Protein AF-A0A524GDL7-F1 (afdb_monomer)

Secondary structure (DSSP, 8-state):
--HHHHHHHHHHHHHTT--TTS--EEEE---TGGG-EETTTTEESS-HHHHHHHHHHHHHHHTTT-SEEEEEPPPP--HHHHSSBTTBTTEE--HHHHHHHHHHHHHHHHHTT-EEE--HHHHTTS--GGGBSSSSSB-HHHHHHHHHHHHHHHHHTT--

Foldseek 3Di:
DALVVCLVCVVVVVVVVDDPPDADAAEDEHFQQQQKQFQVVNAGPHHLVNLLVSLLSSLVSVVVRHPHYEYEAAAAFDQVCPCPHPVDVRIGGDLVSSVSRSVSNVVSCVVSVYHYQDHHVVQVVDPNCVQADRRHHGDPVVVVVSVVSVVVSCVVVVVD

Nearest PDB structures (foldseek):
  1yzf-assembly1_A  TM=8.741E-01  e=1.774E-06  Enterococcus faecalis V583
  4q9a-assembly1_B  TM=7.186E-01  e=8.727E-05  Parabacteroides merdae ATCC 43184
  5ayb-assembly1_A  TM=4.057E-01  e=3.920E+00  metagenomes
  3wh5-assembly1_A  TM=4.062E-01  e=5.786E+00  metagenomes
  3wh8-assembly1_A  TM=4.222E-01  e=6.589E+00  metagenomes

Radius of gyration: 16.04 Å; Cα contacts (8 Å, |Δi|>4): 234; chains: 1; bounding box: 38×35×41 Å

Structure (mmCIF, N/CA/C/O backbone):
data_AF-A0A524GDL7-F1
#
_entry.id   AF-A0A524GDL7-F1
#
loop_
_atom_site.group_PDB
_atom_site.id
_atom_site.type_symbol
_atom_site.label_atom_id
_atom_site.label_alt_id
_atom_site.label_comp_id
_atom_site.label_asym_id
_atom_site.label_entity_id
_atom_site.label_seq_id
_atom_site.pdbx_PDB_ins_code
_atom_site.Cartn_x
_atom_site.Cartn_y
_atom_site.Cartn_z
_atom_site.occupancy
_atom_site.B_iso_or_equiv
_atom_site.auth_seq_id
_atom_site.auth_comp_id
_atom_site.auth_asym_id
_atom_site.auth_atom_id
_atom_site.pdbx_PDB_model_num
ATOM 1 N N . GLU A 1 1 ? -1.271 9.619 -5.902 1.00 86.62 1 GLU A N 1
ATOM 2 C CA . GLU A 1 1 ? -0.766 10.426 -4.771 1.00 86.62 1 GLU A CA 1
ATOM 3 C C . GLU A 1 1 ? 0.244 9.628 -3.952 1.00 86.62 1 GLU A C 1
ATOM 5 O O . GLU A 1 1 ? 0.094 8.409 -3.879 1.00 86.62 1 GLU A O 1
ATOM 10 N N . ILE A 1 2 ? 1.254 10.312 -3.401 1.00 96.69 2 ILE A N 1
ATOM 11 C CA . ILE A 1 2 ? 2.320 9.758 -2.546 1.00 96.69 2 ILE A CA 1
ATOM 12 C C . ILE A 1 2 ? 2.081 10.098 -1.065 1.00 96.69 2 ILE A C 1
ATOM 14 O O . ILE A 1 2 ? 1.338 11.029 -0.749 1.00 96.69 2 ILE A O 1
ATOM 18 N N . THR A 1 3 ? 2.719 9.372 -0.150 1.00 98.00 3 THR A N 1
ATOM 19 C CA . THR A 1 3 ? 2.476 9.480 1.301 1.00 98.00 3 THR A CA 1
ATOM 20 C C . THR A 1 3 ? 2.788 10.847 1.910 1.00 98.00 3 THR A C 1
ATOM 22 O O . THR A 1 3 ? 2.078 11.260 2.826 1.00 98.00 3 THR A O 1
ATOM 25 N N . ILE A 1 4 ? 3.783 11.579 1.397 1.00 97.25 4 ILE A N 1
ATOM 26 C CA . ILE A 1 4 ? 4.118 12.914 1.923 1.00 97.25 4 ILE A CA 1
ATOM 27 C C . ILE A 1 4 ? 2.959 13.907 1.733 1.00 97.25 4 ILE A C 1
ATOM 29 O O . ILE A 1 4 ? 2.605 14.621 2.666 1.00 97.25 4 ILE A O 1
ATOM 33 N N . ASN A 1 5 ? 2.280 13.864 0.583 1.00 97.06 5 ASN A N 1
ATOM 34 C CA . ASN A 1 5 ? 1.108 14.705 0.323 1.00 97.06 5 ASN A CA 1
ATOM 35 C C . ASN A 1 5 ? -0.075 14.298 1.215 1.00 97.06 5 ASN A C 1
ATOM 37 O O . ASN A 1 5 ? -0.823 15.147 1.704 1.00 97.06 5 ASN A O 1
ATOM 41 N N . LEU A 1 6 ? -0.234 12.992 1.468 1.00 97.69 6 LEU A N 1
ATOM 42 C CA . LEU A 1 6 ? -1.279 12.493 2.358 1.00 97.69 6 LEU A CA 1
ATOM 43 C C . LEU A 1 6 ? -1.076 12.988 3.798 1.00 97.69 6 LEU A C 1
ATOM 45 O O . LEU A 1 6 ? -2.051 13.380 4.438 1.00 97.69 6 LEU A O 1
ATOM 49 N N . LEU A 1 7 ? 0.163 13.016 4.301 1.00 97.69 7 LEU A N 1
ATOM 50 C CA . LEU A 1 7 ? 0.480 13.522 5.643 1.00 97.69 7 LEU A CA 1
ATOM 51 C C . LEU A 1 7 ? 0.030 14.975 5.841 1.00 97.69 7 LEU A C 1
ATOM 53 O O . LEU A 1 7 ? -0.574 15.290 6.869 1.00 97.69 7 LEU A O 1
ATOM 57 N N . GLU A 1 8 ? 0.262 15.841 4.851 1.00 96.94 8 GLU A N 1
ATOM 58 C CA . GLU A 1 8 ? -0.105 17.263 4.911 1.00 96.94 8 GLU A CA 1
ATOM 59 C C . GLU A 1 8 ? -1.616 17.470 5.098 1.00 96.94 8 GLU A C 1
ATOM 61 O O . GLU A 1 8 ? -2.053 18.355 5.841 1.00 96.94 8 GLU A O 1
ATOM 66 N N . ARG A 1 9 ? -2.432 16.627 4.456 1.00 96.06 9 ARG A N 1
ATOM 67 C CA . ARG A 1 9 ? -3.897 16.757 4.457 1.00 96.06 9 ARG A CA 1
ATOM 68 C C . ARG A 1 9 ? -4.620 15.829 5.430 1.00 96.06 9 ARG A C 1
ATOM 70 O O . ARG A 1 9 ? -5.810 16.030 5.683 1.00 96.06 9 ARG A O 1
ATOM 77 N N . PHE A 1 10 ? -3.930 14.853 6.021 1.00 96.94 10 PHE A N 1
ATOM 78 C CA . PHE A 1 10 ? -4.556 13.815 6.841 1.00 96.94 10 PHE A CA 1
ATOM 79 C C . PHE A 1 10 ? -5.371 14.390 8.007 1.00 96.94 10 PHE A C 1
ATOM 81 O O . PHE A 1 10 ? -6.569 14.126 8.125 1.00 96.94 10 PHE A O 1
ATOM 88 N N . CYS A 1 11 ? -4.748 15.213 8.855 1.00 95.50 11 CYS A N 1
ATOM 89 C CA . CYS A 1 11 ? -5.409 15.811 10.018 1.00 95.50 11 CYS A CA 1
ATOM 90 C C . CYS A 1 11 ? -6.621 16.694 9.653 1.00 95.50 11 CYS A C 1
ATOM 92 O O . CYS A 1 11 ? -7.701 16.466 10.214 1.00 95.50 11 CYS A O 1
ATOM 94 N N . PRO A 1 12 ? -6.504 17.696 8.753 1.00 96.25 12 PRO A N 1
ATOM 95 C CA . PRO A 1 12 ? -7.634 18.567 8.434 1.00 96.25 12 PRO A CA 1
ATOM 96 C C . PRO A 1 12 ? -8.798 17.821 7.770 1.00 96.25 12 PRO A C 1
ATOM 98 O O . PRO A 1 12 ? -9.954 18.134 8.065 1.00 96.25 12 PRO A O 1
ATOM 101 N N . GLU A 1 13 ? -8.533 16.823 6.922 1.00 95.88 13 GLU A N 1
ATOM 102 C CA . GLU A 1 13 ? -9.598 16.026 6.306 1.00 95.88 13 GLU A CA 1
ATOM 103 C C . GLU A 1 13 ? -10.275 15.085 7.299 1.00 95.88 13 GLU A C 1
ATOM 105 O O . GLU A 1 13 ? -11.504 15.009 7.339 1.00 95.88 13 GLU A O 1
ATOM 110 N N . THR A 1 14 ? -9.490 14.407 8.136 1.00 95.00 14 THR A N 1
ATOM 111 C CA . THR A 1 14 ? -10.003 13.456 9.128 1.00 95.00 14 THR A CA 1
ATOM 112 C C . THR A 1 14 ? -10.877 14.159 10.165 1.00 95.00 14 THR A C 1
ATOM 114 O O . THR A 1 14 ? -11.989 13.708 10.444 1.00 95.00 14 THR A O 1
ATOM 117 N N . LYS A 1 15 ? -10.456 15.337 10.651 1.00 93.94 15 LYS A N 1
ATOM 118 C CA . LYS A 1 15 ? -11.234 16.147 11.606 1.00 93.94 15 LYS A CA 1
ATOM 119 C C . LYS A 1 15 ? -12.640 16.493 11.101 1.00 93.94 15 LYS A C 1
ATOM 121 O O . LYS A 1 15 ? -13.556 16.615 11.904 1.00 93.94 15 LYS A O 1
ATOM 126 N N . ARG A 1 16 ? -12.827 16.649 9.785 1.00 95.12 16 ARG A N 1
ATOM 127 C CA . ARG A 1 16 ? -14.133 16.965 9.174 1.00 95.12 16 ARG A CA 1
ATOM 128 C C . ARG A 1 16 ? -15.032 15.741 8.971 1.00 95.12 16 ARG A C 1
ATOM 130 O O . ARG A 1 16 ? -16.208 15.910 8.660 1.00 95.12 16 ARG A O 1
ATOM 137 N N . ARG A 1 17 ? -14.489 14.526 9.095 1.00 94.00 17 ARG A N 1
ATOM 138 C CA . ARG A 1 17 ? -15.199 13.258 8.853 1.00 94.00 17 ARG A CA 1
ATOM 139 C C . ARG A 1 17 ? -15.601 12.547 10.143 1.00 94.00 17 ARG A C 1
ATOM 141 O O . ARG A 1 17 ? -16.571 11.795 10.129 1.00 94.00 17 ARG A O 1
ATOM 148 N N . ILE A 1 18 ? -14.882 12.799 11.236 1.00 93.75 18 ILE A N 1
ATOM 149 C CA . ILE A 1 18 ? -15.188 12.234 12.552 1.00 93.75 18 ILE A CA 1
ATOM 150 C C . ILE A 1 18 ? -16.479 12.841 13.098 1.00 93.75 18 ILE A C 1
ATOM 152 O O . ILE A 1 18 ? -16.718 14.045 12.988 1.00 93.75 18 ILE A O 1
ATOM 156 N N . ARG A 1 19 ? -17.300 11.990 13.712 1.00 92.19 19 ARG A N 1
ATOM 157 C CA . ARG A 1 19 ? -18.535 12.373 14.396 1.00 92.19 19 ARG A CA 1
ATOM 158 C C . ARG A 1 19 ? -18.461 11.930 15.847 1.00 92.19 19 ARG A C 1
ATOM 160 O O . ARG A 1 19 ? -18.048 10.810 16.134 1.00 92.19 19 ARG A O 1
ATOM 167 N N . GLU A 1 20 ? -18.858 12.818 16.749 1.00 88.62 20 GLU A N 1
ATOM 168 C CA . GLU A 1 20 ? -18.921 12.516 18.176 1.00 88.62 20 GLU A CA 1
ATOM 169 C C . GLU A 1 20 ? -19.858 11.327 18.437 1.00 88.62 20 GLU A C 1
ATOM 171 O O . GLU A 1 20 ? -20.914 11.206 17.814 1.00 88.62 20 GLU A O 1
ATOM 176 N N . GLY A 1 21 ? -19.444 10.420 19.325 1.00 88.88 21 GLY A N 1
ATOM 177 C CA . GLY A 1 21 ? -20.205 9.215 19.666 1.00 88.88 21 GLY A CA 1
ATOM 178 C C . GLY A 1 21 ? -20.192 8.107 18.606 1.00 88.88 21 GLY A C 1
ATOM 179 O O . GLY A 1 21 ? -20.812 7.069 18.827 1.00 88.88 21 GLY A O 1
ATOM 180 N N . MET A 1 22 ? -19.492 8.285 17.479 1.00 92.69 22 MET A N 1
ATOM 181 C CA . MET A 1 22 ? -19.317 7.242 16.467 1.00 92.69 22 MET A CA 1
ATOM 182 C C . MET A 1 22 ? -17.899 6.686 16.489 1.00 92.69 22 MET A C 1
ATOM 184 O O . MET A 1 22 ? -16.913 7.424 16.504 1.00 92.69 22 MET A O 1
ATOM 188 N N . GLU A 1 23 ? -17.797 5.364 16.427 1.00 92.38 23 GLU A N 1
ATOM 189 C CA . GLU A 1 23 ? -16.516 4.716 16.207 1.00 92.38 23 GLU A CA 1
ATOM 190 C C . GLU A 1 23 ? -16.006 5.017 14.792 1.00 92.38 23 GLU A C 1
ATOM 192 O O . GLU A 1 23 ? -16.761 5.018 13.819 1.00 92.38 23 GLU A O 1
ATOM 197 N N . THR A 1 24 ? -14.709 5.291 14.682 1.00 95.25 24 THR A N 1
ATOM 198 C CA . THR A 1 24 ? -14.053 5.580 13.407 1.00 95.25 24 THR A CA 1
ATOM 199 C C . THR A 1 24 ? -13.128 4.425 13.054 1.00 95.25 24 THR A C 1
ATOM 201 O O . THR A 1 24 ? -12.330 4.008 13.887 1.00 95.25 24 THR A O 1
ATOM 204 N N . VAL A 1 25 ? -13.197 3.937 11.818 1.00 96.81 25 VAL A N 1
ATOM 205 C CA . VAL A 1 25 ? -12.222 2.999 11.240 1.00 96.81 25 VAL A CA 1
ATOM 206 C C . VAL A 1 25 ? -11.441 3.746 10.171 1.00 96.81 25 VAL A C 1
ATOM 208 O O . VAL A 1 25 ? -12.039 4.433 9.341 1.00 96.81 25 VAL A O 1
ATOM 211 N N . ILE A 1 26 ? -10.116 3.631 10.191 1.00 97.75 26 ILE A N 1
ATOM 212 C CA . ILE A 1 26 ? -9.239 4.280 9.215 1.00 97.75 26 ILE A CA 1
ATOM 213 C C . ILE A 1 26 ? -8.624 3.205 8.331 1.00 97.75 26 ILE A C 1
ATOM 215 O O . ILE A 1 26 ? -7.934 2.316 8.821 1.00 97.75 26 ILE A O 1
ATOM 219 N N . ILE A 1 27 ? -8.886 3.295 7.027 1.00 98.31 27 ILE A N 1
ATOM 220 C CA . ILE A 1 27 ? -8.376 2.362 6.022 1.00 98.31 27 ILE A CA 1
ATOM 221 C C . ILE A 1 27 ? -7.520 3.149 5.032 1.00 98.31 27 ILE A C 1
ATOM 223 O O . ILE A 1 27 ? -8.014 4.059 4.364 1.00 98.31 27 ILE A O 1
ATOM 227 N N . PHE A 1 28 ? -6.244 2.794 4.934 1.00 98.50 28 PHE A N 1
ATOM 228 C CA . PHE A 1 28 ? -5.291 3.383 4.004 1.00 98.50 28 PHE A CA 1
ATOM 229 C C . PHE A 1 28 ? -5.070 2.467 2.804 1.00 98.50 28 PHE A C 1
ATOM 231 O O . PHE A 1 28 ? -4.710 1.307 2.967 1.00 98.50 28 PHE A O 1
ATOM 238 N N . ALA A 1 29 ? -5.216 3.007 1.597 1.00 97.88 29 ALA A N 1
ATOM 239 C CA . ALA A 1 29 ? -4.799 2.372 0.349 1.00 97.88 29 ALA A CA 1
ATOM 240 C C . ALA A 1 29 ? -3.857 3.340 -0.383 1.00 97.88 29 ALA A C 1
ATOM 242 O O . ALA A 1 29 ? -4.279 4.148 -1.209 1.00 97.88 29 ALA A O 1
ATOM 243 N N . VAL A 1 30 ? -2.583 3.328 0.012 1.00 98.06 30 VAL A N 1
ATOM 244 C CA . VAL A 1 30 ? -1.541 4.263 -0.443 1.00 98.06 30 VAL A CA 1
ATOM 245 C C . VAL A 1 30 ? -0.199 3.534 -0.523 1.00 98.06 30 VAL A C 1
ATOM 247 O O . VAL A 1 30 ? 0.007 2.560 0.195 1.00 98.06 30 VAL A O 1
ATOM 250 N N . GLY A 1 31 ? 0.711 3.993 -1.385 1.00 97.81 31 GLY A N 1
ATOM 251 C CA . GLY A 1 31 ? 2.080 3.469 -1.469 1.00 97.81 31 GLY A CA 1
ATOM 252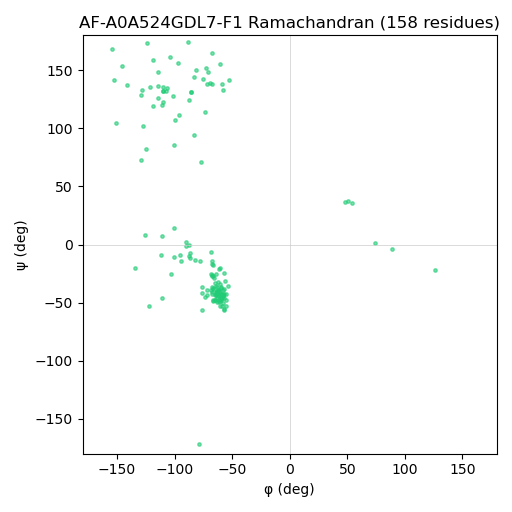 C C . GLY A 1 31 ? 2.526 3.015 -2.857 1.00 97.81 31 GLY A C 1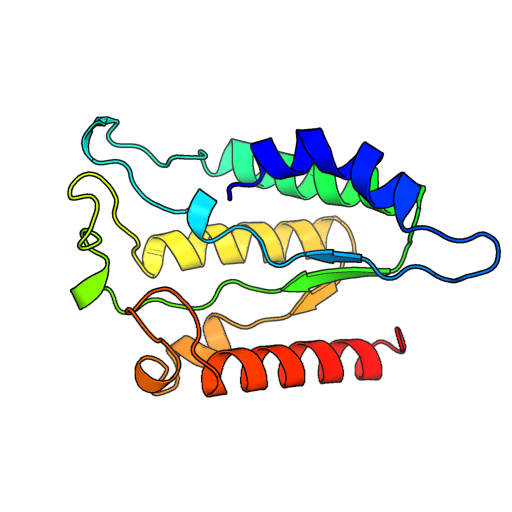
ATOM 253 O O . GLY A 1 31 ? 3.722 3.018 -3.126 1.00 97.81 31 GLY A O 1
ATOM 254 N N . ILE A 1 32 ? 1.605 2.692 -3.780 1.00 97.31 32 ILE A N 1
ATOM 255 C CA . ILE A 1 32 ? 1.995 2.340 -5.161 1.00 97.31 32 ILE A CA 1
ATOM 256 C C . ILE A 1 32 ? 2.773 3.490 -5.798 1.00 97.31 32 ILE A C 1
ATOM 258 O O . ILE A 1 32 ? 3.875 3.272 -6.290 1.00 97.31 32 ILE A O 1
ATOM 262 N N . ASN A 1 33 ? 2.255 4.719 -5.733 1.00 97.12 33 ASN A N 1
ATOM 263 C CA . ASN A 1 33 ? 2.941 5.860 -6.340 1.00 97.12 33 ASN A CA 1
ATOM 264 C C . ASN A 1 33 ? 4.252 6.188 -5.628 1.00 97.12 33 ASN A C 1
ATOM 266 O O . ASN A 1 33 ? 5.143 6.720 -6.256 1.00 97.12 33 ASN A O 1
ATOM 270 N N . ASP A 1 34 ? 4.417 5.871 -4.346 1.00 98.31 34 ASP A N 1
ATOM 271 C CA . ASP A 1 34 ? 5.693 6.073 -3.653 1.00 98.31 34 ASP A CA 1
ATOM 272 C C . ASP A 1 34 ? 6.808 5.193 -4.249 1.00 98.31 34 ASP A C 1
ATOM 274 O O . ASP A 1 34 ? 7.982 5.557 -4.192 1.00 98.31 34 ASP A O 1
ATOM 278 N N . SER A 1 35 ? 6.427 4.066 -4.865 1.00 97.06 35 SER A N 1
ATOM 279 C CA . SER A 1 35 ? 7.341 3.043 -5.376 1.00 97.06 35 SER A CA 1
ATOM 280 C C . SER A 1 35 ? 7.864 3.264 -6.799 1.00 97.06 35 SER A C 1
ATOM 282 O O . SER A 1 35 ? 8.728 2.493 -7.231 1.00 97.06 35 SER A O 1
ATOM 284 N N . TYR A 1 36 ? 7.379 4.264 -7.553 1.00 93.88 36 TYR A N 1
ATOM 285 C CA . TYR A 1 36 ? 7.874 4.439 -8.921 1.00 93.88 36 TYR A CA 1
ATOM 286 C C . TYR A 1 36 ? 9.305 4.967 -8.939 1.00 93.88 36 TYR A C 1
ATOM 288 O O . TYR A 1 36 ? 9.696 5.861 -8.181 1.00 93.88 36 TYR A O 1
ATOM 296 N N . PHE A 1 37 ? 10.088 4.390 -9.843 1.00 95.62 37 PHE A N 1
ATOM 297 C CA . PHE A 1 37 ? 11.454 4.799 -10.104 1.00 95.62 37 PHE A CA 1
ATOM 298 C C . PHE A 1 37 ? 11.463 5.944 -11.114 1.00 95.62 37 PHE A C 1
ATOM 300 O O . PHE A 1 37 ? 10.815 5.859 -12.159 1.00 95.62 37 PHE A O 1
ATOM 307 N N . MET A 1 38 ? 12.209 7.002 -10.802 1.00 95.00 38 MET A N 1
ATOM 308 C CA . MET A 1 38 ? 12.428 8.148 -11.674 1.00 95.00 38 MET A CA 1
ATOM 309 C C . MET A 1 38 ? 13.781 8.020 -12.360 1.00 95.00 38 MET A C 1
ATOM 311 O O . MET A 1 38 ? 14.825 8.273 -11.752 1.00 95.00 38 MET A O 1
ATOM 315 N N . LYS A 1 39 ? 13.773 7.712 -13.656 1.00 92.00 39 LYS A N 1
ATOM 316 C CA . LYS A 1 39 ? 14.991 7.538 -14.455 1.00 92.00 39 LYS A CA 1
ATOM 317 C C . LYS A 1 39 ? 15.910 8.759 -14.395 1.00 92.00 39 LYS A C 1
ATOM 319 O O . LYS A 1 39 ? 17.113 8.606 -14.212 1.00 92.00 39 LYS A O 1
ATOM 324 N N . ILE A 1 40 ? 15.346 9.965 -14.487 1.00 92.38 40 ILE A N 1
ATOM 325 C CA . ILE A 1 40 ? 16.108 11.223 -14.466 1.00 92.38 40 ILE A CA 1
ATOM 326 C C . ILE A 1 40 ? 16.811 11.495 -13.126 1.00 92.38 40 ILE A C 1
ATOM 328 O O . ILE A 1 40 ? 17.850 12.149 -13.100 1.00 92.38 40 ILE A O 1
ATOM 332 N N . ARG A 1 41 ? 16.263 10.991 -12.013 1.00 91.62 41 ARG A N 1
ATOM 333 C CA . ARG A 1 41 ? 16.865 11.120 -10.674 1.00 91.62 41 ARG A CA 1
ATOM 334 C C . ARG A 1 41 ? 17.727 9.921 -10.301 1.00 91.62 41 ARG A C 1
ATOM 336 O O . ARG A 1 41 ? 18.486 10.008 -9.343 1.00 91.62 41 ARG A O 1
ATOM 343 N N . ASN A 1 42 ? 17.601 8.827 -11.052 1.00 92.75 42 ASN A N 1
ATOM 344 C CA . ASN A 1 42 ? 18.145 7.523 -10.707 1.00 92.75 42 ASN A CA 1
ATOM 345 C C . ASN A 1 42 ? 17.766 7.100 -9.271 1.00 92.75 42 ASN A C 1
ATOM 347 O O . ASN A 1 42 ? 18.583 6.540 -8.544 1.00 92.75 42 ASN A O 1
ATOM 351 N N . ASP A 1 43 ? 16.537 7.424 -8.859 1.00 94.00 43 ASP A N 1
ATOM 352 C CA . ASP A 1 43 ? 16.018 7.180 -7.511 1.00 94.00 43 ASP A CA 1
ATOM 353 C C . ASP A 1 43 ? 14.486 7.060 -7.538 1.00 94.00 43 ASP A C 1
ATOM 355 O O . ASP A 1 43 ? 13.830 7.378 -8.533 1.00 94.00 43 ASP A O 1
ATOM 359 N N . PHE A 1 44 ? 13.907 6.603 -6.436 1.00 95.38 44 PHE A N 1
ATOM 360 C CA . PHE A 1 44 ? 12.469 6.579 -6.212 1.00 95.38 44 PHE A CA 1
ATOM 361 C C . PHE A 1 44 ? 11.917 7.975 -5.948 1.00 95.38 44 PHE A C 1
ATOM 363 O O . PHE A 1 44 ? 12.594 8.832 -5.379 1.00 95.38 44 PHE A O 1
ATOM 370 N N . ILE A 1 45 ? 10.646 8.198 -6.292 1.00 95.62 45 ILE A N 1
ATOM 371 C CA . ILE A 1 45 ? 9.978 9.452 -5.923 1.00 95.62 45 ILE A CA 1
ATOM 372 C C . ILE A 1 45 ? 9.948 9.661 -4.405 1.00 95.62 45 ILE A C 1
ATOM 374 O O . ILE A 1 45 ? 10.106 10.789 -3.941 1.00 95.62 45 ILE A O 1
ATOM 378 N N . THR A 1 46 ? 9.770 8.584 -3.637 1.00 97.56 46 THR A N 1
ATOM 379 C CA . THR A 1 46 ? 9.800 8.607 -2.174 1.00 97.56 46 THR A CA 1
ATOM 380 C C . THR A 1 46 ? 10.789 7.557 -1.694 1.00 97.56 46 THR A C 1
ATOM 382 O O . THR A 1 46 ? 10.432 6.389 -1.675 1.00 97.56 46 THR A O 1
ATOM 385 N N . PRO A 1 47 ? 12.012 7.923 -1.275 1.00 97.12 47 PRO A N 1
ATOM 386 C CA . PRO A 1 47 ? 13.006 6.945 -0.848 1.00 97.12 47 PRO A CA 1
ATOM 387 C C . PRO A 1 47 ? 12.460 5.978 0.222 1.00 97.12 47 PRO A C 1
ATOM 389 O O . PRO A 1 47 ? 11.781 6.437 1.147 1.00 97.12 47 PRO A O 1
ATOM 392 N N . PRO A 1 48 ? 12.801 4.672 0.197 1.00 97.75 48 PRO A N 1
ATOM 393 C CA . PRO A 1 48 ? 12.194 3.663 1.076 1.00 97.75 48 PRO A CA 1
ATOM 394 C C . PRO A 1 48 ? 12.245 3.994 2.575 1.00 97.75 48 PRO A C 1
ATOM 396 O O . PRO A 1 48 ? 11.309 3.712 3.322 1.00 97.75 48 PRO A O 1
ATOM 399 N N . LYS A 1 49 ? 13.332 4.636 3.025 1.00 97.81 49 LYS A N 1
ATOM 400 C CA . LYS A 1 49 ? 13.475 5.092 4.413 1.00 97.81 49 LYS A CA 1
ATOM 401 C C . LYS A 1 49 ? 12.454 6.178 4.765 1.00 97.81 49 LYS A C 1
ATOM 403 O O . LYS A 1 49 ? 11.865 6.114 5.834 1.00 97.81 49 LYS A O 1
ATOM 408 N N . ILE A 1 50 ? 12.245 7.147 3.874 1.00 98.31 50 ILE A N 1
ATOM 409 C CA . ILE A 1 50 ? 11.253 8.215 4.061 1.00 98.31 50 ILE A CA 1
ATOM 410 C C . ILE A 1 50 ? 9.847 7.625 4.023 1.00 98.31 50 ILE A C 1
ATOM 412 O O . ILE A 1 50 ? 9.034 7.936 4.882 1.00 98.31 50 ILE A O 1
ATOM 416 N N . PHE A 1 51 ? 9.591 6.703 3.094 1.00 98.75 51 PHE A N 1
ATOM 417 C CA . PHE A 1 51 ? 8.316 6.002 3.020 1.00 98.75 51 PHE A CA 1
ATOM 418 C C . PHE A 1 51 ? 7.980 5.269 4.330 1.00 98.75 51 PHE A C 1
ATOM 420 O O . PHE A 1 51 ? 6.881 5.441 4.849 1.00 98.75 51 PHE A O 1
ATOM 427 N N . LYS A 1 52 ? 8.932 4.527 4.922 1.00 98.75 52 LYS A N 1
ATOM 428 C CA . LYS A 1 52 ? 8.737 3.872 6.230 1.00 98.75 52 LYS A CA 1
ATOM 429 C C . LYS A 1 52 ? 8.326 4.867 7.321 1.00 98.75 52 LYS A C 1
ATOM 431 O O . LYS A 1 52 ? 7.377 4.603 8.056 1.00 98.75 52 LYS A O 1
ATOM 436 N N . GLU A 1 53 ? 9.027 5.994 7.428 1.00 98.75 53 GLU A N 1
ATOM 437 C CA . GLU A 1 53 ? 8.705 7.012 8.434 1.00 98.75 53 GLU A CA 1
ATOM 438 C C . GLU A 1 53 ? 7.340 7.660 8.163 1.00 98.75 53 GLU A C 1
ATOM 440 O O . GLU A 1 53 ? 6.552 7.817 9.091 1.00 98.75 53 GLU A O 1
ATOM 445 N N . ASN A 1 54 ? 6.978 7.890 6.898 1.00 98.75 54 ASN A N 1
ATOM 446 C CA . ASN A 1 54 ? 5.654 8.405 6.558 1.00 98.75 54 ASN A CA 1
ATOM 447 C C . ASN A 1 54 ? 4.525 7.447 6.976 1.00 98.75 54 ASN A C 1
ATOM 449 O O . ASN A 1 54 ? 3.491 7.893 7.472 1.00 98.75 54 ASN A O 1
ATOM 453 N N . ILE A 1 55 ? 4.703 6.131 6.800 1.00 98.81 55 ILE A N 1
ATOM 454 C CA . ILE A 1 55 ? 3.721 5.132 7.255 1.00 98.81 55 ILE A CA 1
ATOM 455 C C . ILE A 1 55 ? 3.590 5.159 8.785 1.00 98.81 55 ILE A C 1
ATOM 457 O O . ILE A 1 55 ? 2.466 5.159 9.294 1.00 98.81 55 ILE A O 1
ATOM 461 N N . LYS A 1 56 ? 4.704 5.251 9.525 1.00 98.75 56 LYS A N 1
ATOM 462 C CA . LYS A 1 56 ? 4.672 5.407 10.990 1.00 98.75 56 LYS A CA 1
ATOM 463 C C . LYS A 1 56 ? 3.935 6.673 11.414 1.00 98.75 56 LYS A C 1
ATOM 465 O O . LYS A 1 56 ? 3.089 6.611 12.304 1.00 98.75 56 LYS A O 1
ATOM 470 N N . ASP A 1 57 ? 4.210 7.798 10.761 1.00 98.69 57 ASP A N 1
ATOM 471 C CA . ASP A 1 57 ? 3.567 9.073 11.065 1.00 98.69 57 ASP A CA 1
ATOM 472 C C . ASP A 1 57 ? 2.059 9.017 10.799 1.00 98.69 57 ASP A C 1
ATOM 474 O O . ASP A 1 57 ? 1.268 9.456 11.636 1.00 98.69 57 ASP A O 1
ATOM 478 N N . LEU A 1 58 ? 1.626 8.401 9.693 1.00 98.69 58 LEU A N 1
ATOM 479 C CA . LEU A 1 58 ? 0.203 8.183 9.413 1.00 98.69 58 LEU A CA 1
ATOM 480 C C . LEU A 1 58 ? -0.469 7.338 10.503 1.00 98.69 58 LEU A C 1
ATOM 482 O O . LEU A 1 58 ? -1.567 7.684 10.947 1.00 98.69 58 LEU A O 1
ATOM 486 N N . ILE A 1 59 ? 0.182 6.273 10.983 1.00 98.62 59 ILE A N 1
ATOM 487 C CA . ILE A 1 59 ? -0.331 5.451 12.091 1.00 98.62 59 ILE A CA 1
ATOM 488 C C . ILE A 1 59 ? -0.400 6.272 13.385 1.00 98.62 59 ILE A C 1
ATOM 490 O O . ILE A 1 59 ? -1.439 6.296 14.049 1.00 98.62 59 ILE A O 1
ATOM 494 N N . ALA A 1 60 ? 0.666 6.995 13.731 1.00 98.44 60 ALA A N 1
ATOM 495 C CA . ALA A 1 60 ? 0.732 7.822 14.933 1.00 98.44 60 ALA A CA 1
ATOM 496 C C . ALA A 1 60 ? -0.335 8.929 14.938 1.00 98.44 60 ALA A C 1
ATOM 498 O O . ALA A 1 60 ? -0.971 9.184 15.964 1.00 98.44 60 ALA A O 1
ATOM 499 N N . LEU A 1 61 ? -0.576 9.570 13.792 1.00 98.06 61 LEU A N 1
ATOM 500 C CA . LEU A 1 61 ? -1.643 10.555 13.630 1.00 98.06 61 LEU A CA 1
ATOM 501 C C . LEU A 1 61 ? -3.030 9.908 13.717 1.00 98.06 61 LEU A C 1
ATOM 503 O O . LEU A 1 61 ? -3.911 10.459 14.376 1.00 98.06 61 LEU A O 1
ATOM 507 N N . SER A 1 62 ? -3.217 8.734 13.112 1.00 97.69 62 SER A N 1
ATOM 508 C CA . SER A 1 62 ? -4.481 7.984 13.151 1.00 97.69 62 SER A CA 1
ATOM 509 C C . SER A 1 62 ? -4.868 7.563 14.567 1.00 97.69 62 SER A C 1
ATOM 511 O O . SER A 1 62 ? -6.031 7.690 14.949 1.00 97.69 62 SER A O 1
ATOM 513 N N . ARG A 1 63 ? -3.894 7.158 15.392 1.00 97.00 63 ARG A N 1
ATOM 514 C CA . ARG A 1 63 ? -4.119 6.765 16.796 1.00 97.00 63 ARG A CA 1
ATOM 515 C C . ARG A 1 63 ? -4.708 7.871 17.668 1.00 97.00 63 ARG A C 1
ATOM 517 O O . ARG A 1 63 ? -5.305 7.578 18.698 1.00 97.00 63 ARG A O 1
ATOM 524 N N . LYS A 1 64 ? -4.589 9.139 17.261 1.00 94.69 64 LYS A N 1
ATOM 525 C CA . LYS A 1 64 ? -5.223 10.264 17.968 1.00 94.69 64 LYS A CA 1
ATOM 526 C C . LYS A 1 64 ? -6.751 10.231 17.876 1.00 94.69 64 LYS A C 1
ATOM 528 O O . LYS A 1 64 ? -7.408 10.943 18.628 1.00 94.69 64 LYS A O 1
ATOM 533 N N . VAL A 1 65 ? -7.305 9.463 16.936 1.00 94.19 65 VAL A N 1
ATOM 534 C CA . VAL A 1 65 ? -8.738 9.469 16.617 1.00 94.19 65 VAL A CA 1
ATOM 535 C C . VAL A 1 65 ? -9.357 8.076 16.477 1.00 94.19 65 VAL A C 1
ATOM 537 O O . VAL A 1 65 ? -10.574 7.950 16.571 1.00 94.19 65 VAL A O 1
ATOM 540 N N . SER A 1 66 ? -8.559 7.031 16.249 1.00 95.38 66 SER A N 1
ATOM 541 C CA . SER A 1 66 ? -9.039 5.656 16.120 1.00 95.38 66 SER A CA 1
ATOM 542 C C . SER A 1 66 ? -7.966 4.647 16.522 1.00 95.38 66 SER A C 1
ATOM 544 O O . SER A 1 66 ? -6.796 4.806 16.183 1.00 95.38 66 SER A O 1
ATOM 546 N N . SER A 1 67 ? -8.374 3.573 17.197 1.00 93.12 67 SER A N 1
ATOM 547 C CA . SER A 1 67 ? -7.549 2.378 17.416 1.00 93.12 67 SER A CA 1
ATOM 548 C C . SER A 1 67 ? -7.656 1.350 16.280 1.00 93.12 67 SER A C 1
ATOM 550 O O . SER A 1 67 ? -6.881 0.400 16.242 1.00 93.12 67 SER A O 1
ATOM 552 N N . LYS A 1 68 ? -8.604 1.526 15.351 1.00 97.00 68 LYS A N 1
ATOM 553 C CA . LYS A 1 68 ? -8.914 0.608 14.246 1.00 97.00 68 LYS A CA 1
ATOM 554 C C . LYS A 1 68 ? -8.287 1.133 12.955 1.00 97.00 68 LYS A C 1
ATOM 556 O O . LYS A 1 68 ? -8.930 1.851 12.186 1.00 97.00 68 LYS A O 1
ATOM 561 N N . ILE A 1 69 ? -7.017 0.791 12.750 1.00 98.50 69 ILE A N 1
ATOM 562 C CA . ILE A 1 69 ? -6.195 1.256 11.626 1.00 98.50 69 ILE A CA 1
ATOM 563 C C . ILE A 1 69 ? -5.855 0.064 10.737 1.00 98.50 69 ILE A C 1
ATOM 565 O O . ILE A 1 69 ? -5.312 -0.929 11.219 1.00 98.50 69 ILE A O 1
ATOM 569 N N . VAL A 1 70 ? -6.163 0.176 9.447 1.00 98.75 70 VAL A N 1
ATOM 570 C CA . VAL A 1 70 ? -5.947 -0.874 8.451 1.00 98.75 70 VAL A CA 1
ATOM 571 C C . VAL A 1 70 ? -5.185 -0.301 7.262 1.00 98.75 70 VAL A C 1
ATOM 573 O O . VAL A 1 70 ? -5.566 0.737 6.725 1.00 98.75 70 VAL A O 1
ATOM 576 N N . PHE A 1 71 ? -4.145 -0.990 6.810 1.00 98.81 71 PHE A N 1
ATOM 577 C CA . PHE A 1 71 ? -3.479 -0.719 5.540 1.00 98.81 71 PHE A CA 1
ATOM 578 C C . PHE A 1 71 ? -3.808 -1.812 4.529 1.00 98.81 71 PHE A C 1
ATOM 58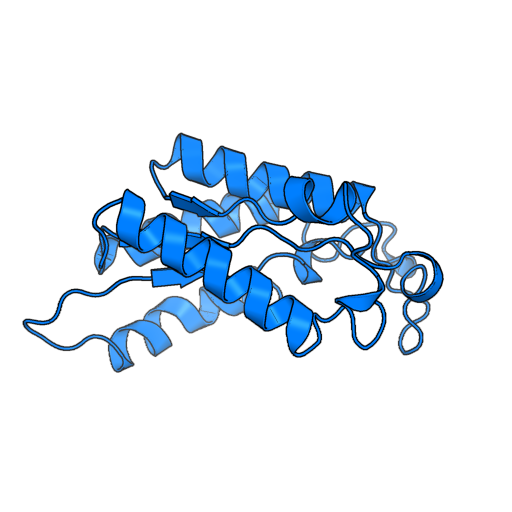0 O O . PHE A 1 71 ? -3.704 -3.003 4.816 1.00 98.81 71 PHE A O 1
ATOM 587 N N . VAL A 1 72 ? -4.187 -1.401 3.327 1.00 98.81 72 VAL A N 1
ATOM 588 C CA . VAL A 1 72 ? -4.381 -2.283 2.182 1.00 98.81 72 VAL A CA 1
ATOM 589 C C . VAL A 1 72 ? -3.045 -2.436 1.467 1.00 98.81 72 VAL A C 1
ATOM 591 O O . VAL A 1 72 ? -2.430 -1.442 1.078 1.00 98.81 72 VAL A O 1
ATOM 594 N N . GLY A 1 73 ? -2.595 -3.679 1.305 1.00 98.56 73 GLY A N 1
ATOM 595 C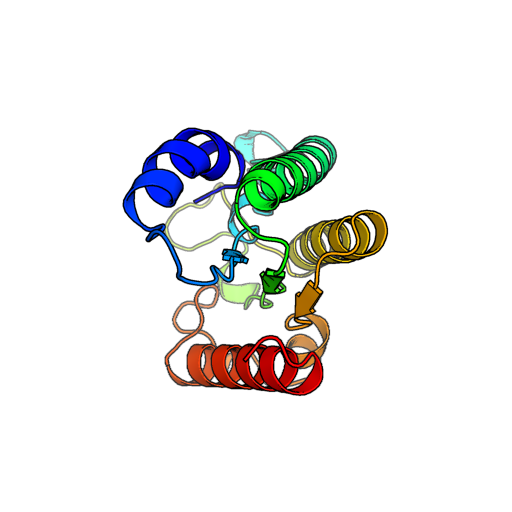 CA . GLY A 1 73 ? -1.393 -4.010 0.554 1.00 98.56 73 GLY A CA 1
ATOM 596 C C . GLY A 1 73 ? -1.485 -3.576 -0.906 1.00 98.56 73 GLY A C 1
ATOM 597 O O . GLY A 1 73 ? -2.565 -3.431 -1.482 1.00 98.56 73 GLY A O 1
ATOM 598 N N . LEU A 1 74 ? -0.325 -3.367 -1.513 1.00 98.62 74 LEU A N 1
ATOM 599 C CA . LEU A 1 74 ? -0.207 -2.886 -2.883 1.00 98.62 74 LEU A CA 1
ATOM 600 C C . LEU A 1 74 ? -0.540 -4.011 -3.871 1.00 98.62 74 LEU A C 1
ATOM 602 O O . LEU A 1 74 ? -0.162 -5.161 -3.658 1.00 98.62 74 LEU A O 1
ATOM 606 N N . ASN A 1 75 ? -1.215 -3.702 -4.977 1.00 98.38 75 ASN A N 1
ATOM 607 C CA . ASN A 1 75 ? -1.388 -4.664 -6.065 1.00 98.38 75 ASN A CA 1
ATOM 608 C C . ASN A 1 75 ? -0.144 -4.716 -6.974 1.00 98.38 75 ASN A C 1
ATOM 610 O O . ASN A 1 75 ? 0.543 -3.705 -7.134 1.00 98.38 75 ASN A O 1
ATOM 614 N N . PRO A 1 76 ? 0.148 -5.868 -7.606 1.00 98.38 76 PRO A N 1
ATOM 615 C CA . PRO A 1 76 ? 1.142 -5.939 -8.670 1.00 98.38 76 PRO A CA 1
ATOM 616 C C . PRO A 1 76 ? 0.680 -5.186 -9.926 1.00 98.38 76 PRO A C 1
ATOM 618 O O . PRO A 1 76 ? -0.506 -4.896 -10.102 1.00 98.38 76 PRO A O 1
ATOM 621 N N . VAL A 1 77 ? 1.634 -4.921 -10.817 1.00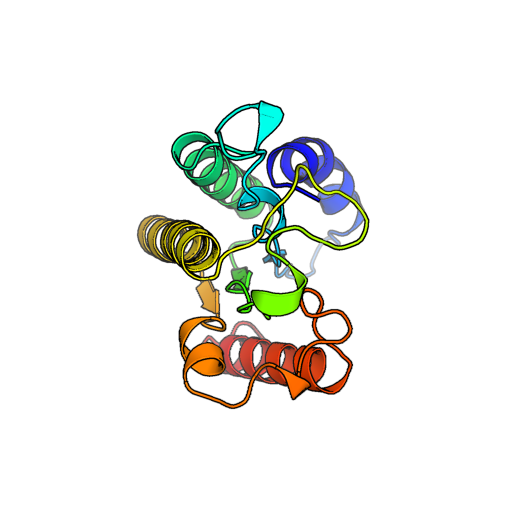 98.19 77 VAL A N 1
ATOM 622 C CA . VAL A 1 77 ? 1.452 -4.234 -12.103 1.00 98.19 77 VAL A CA 1
ATOM 623 C C . VAL A 1 77 ? 1.829 -5.134 -13.278 1.00 98.19 77 VAL A C 1
ATOM 625 O O . VAL A 1 77 ? 2.578 -6.113 -13.140 1.00 98.19 77 VAL A O 1
ATOM 628 N N . ASP A 1 78 ? 1.318 -4.812 -14.462 1.00 97.81 78 ASP A N 1
ATOM 629 C CA . ASP A 1 78 ? 1.810 -5.373 -15.715 1.00 97.81 78 ASP A CA 1
ATOM 630 C C . ASP A 1 78 ? 3.034 -4.585 -16.184 1.00 97.81 78 ASP A C 1
ATOM 632 O O . ASP A 1 78 ? 2.927 -3.584 -16.889 1.00 97.81 78 ASP A O 1
ATOM 636 N N . GLN A 1 79 ? 4.219 -5.077 -15.818 1.00 96.19 79 GLN A N 1
ATOM 637 C CA . GLN A 1 79 ? 5.493 -4.412 -16.112 1.00 96.19 79 GLN A CA 1
ATOM 638 C C . GLN A 1 79 ? 5.724 -4.150 -17.606 1.00 96.19 79 GLN A C 1
ATOM 640 O O . GLN A 1 79 ? 6.452 -3.218 -17.940 1.00 96.19 79 GLN A O 1
ATOM 645 N N . SER A 1 80 ? 5.087 -4.923 -18.498 1.00 96.25 80 SER A N 1
ATOM 646 C CA . SER A 1 80 ? 5.161 -4.691 -19.948 1.00 96.25 80 SER A CA 1
ATOM 647 C C . SER A 1 80 ? 4.485 -3.386 -20.388 1.00 96.25 80 SER A C 1
ATOM 649 O O . SER A 1 80 ? 4.764 -2.883 -21.472 1.00 96.25 80 SER A O 1
ATOM 651 N N . ARG A 1 81 ? 3.627 -2.822 -19.530 1.00 96.25 81 ARG A N 1
ATOM 652 C CA . ARG A 1 81 ? 2.879 -1.578 -19.739 1.00 96.25 81 ARG A CA 1
ATOM 653 C C . ARG A 1 81 ? 3.342 -0.445 -18.819 1.00 96.25 81 ARG A C 1
ATOM 655 O O . ARG A 1 81 ? 2.891 0.679 -19.001 1.00 96.25 81 ARG A O 1
ATOM 662 N N . THR A 1 82 ? 4.205 -0.724 -17.837 1.00 96.44 82 THR A N 1
ATOM 663 C CA . THR A 1 82 ? 4.593 0.243 -16.793 1.00 96.44 82 THR A CA 1
ATOM 664 C C . THR A 1 82 ? 6.098 0.474 -16.654 1.00 96.44 82 THR A C 1
ATOM 666 O O . THR A 1 82 ? 6.512 1.146 -15.713 1.00 96.44 82 THR A O 1
ATOM 669 N N . THR A 1 83 ? 6.925 -0.059 -17.559 1.00 93.88 83 THR A N 1
ATOM 670 C CA . THR A 1 83 ? 8.395 0.091 -17.528 1.00 93.88 83 THR A CA 1
ATOM 671 C C . THR A 1 83 ? 8.936 0.566 -18.889 1.00 93.88 83 THR A C 1
ATOM 673 O O . THR A 1 83 ? 9.544 -0.223 -19.616 1.00 93.88 83 THR A O 1
ATOM 676 N N . PRO A 1 84 ? 8.728 1.839 -19.275 1.00 94.62 84 PRO A N 1
ATOM 677 C 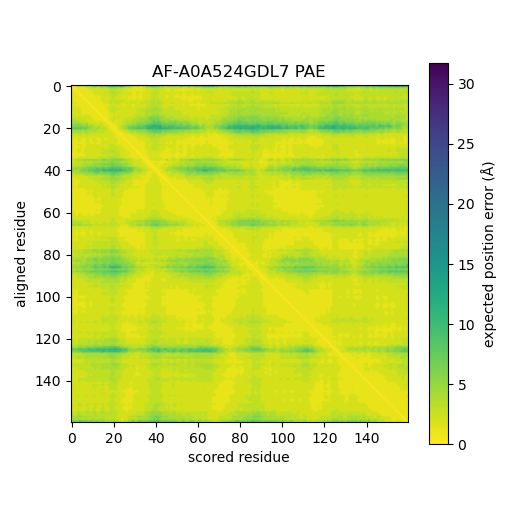CA . PRO A 1 84 ? 8.096 2.915 -18.507 1.00 94.62 84 PRO A CA 1
ATOM 678 C C . PRO A 1 84 ? 6.573 2.968 -18.681 1.00 94.62 84 PRO A C 1
ATOM 680 O O . PRO A 1 84 ? 6.001 2.230 -19.484 1.00 94.62 84 PRO A O 1
ATOM 683 N N . ILE A 1 85 ? 5.908 3.839 -17.920 1.00 93.50 85 ILE A N 1
ATOM 684 C CA . ILE A 1 85 ? 4.479 4.107 -18.122 1.00 93.50 85 ILE A CA 1
ATOM 685 C C . ILE A 1 85 ? 4.239 4.895 -19.424 1.00 93.50 85 ILE A C 1
ATOM 687 O O . ILE A 1 85 ? 5.073 5.720 -19.807 1.00 93.50 85 ILE A O 1
ATOM 691 N N . PRO A 1 86 ? 3.094 4.708 -20.110 1.00 92.00 86 PRO A N 1
ATOM 692 C CA . PRO A 1 86 ? 2.893 5.242 -21.461 1.00 92.00 86 PRO A CA 1
ATOM 693 C C . PRO A 1 86 ? 2.849 6.772 -21.534 1.00 92.00 86 PRO A C 1
ATOM 695 O O . PRO A 1 86 ? 3.161 7.350 -22.571 1.00 92.00 86 PRO A O 1
ATOM 698 N N . TRP A 1 87 ? 2.443 7.432 -20.447 1.00 91.19 87 TRP A N 1
ATOM 699 C CA . TRP A 1 87 ? 2.298 8.888 -20.379 1.00 91.19 87 TRP A CA 1
ATOM 700 C C . TRP A 1 87 ? 3.525 9.607 -19.803 1.00 91.19 87 TRP A C 1
ATOM 702 O O . TRP A 1 87 ? 3.579 10.833 -19.865 1.00 91.19 87 TRP A O 1
ATOM 712 N N . ASN A 1 88 ? 4.504 8.879 -19.254 1.00 92.19 88 ASN A N 1
ATOM 713 C CA . ASN A 1 88 ? 5.751 9.459 -18.760 1.00 92.19 88 ASN A CA 1
ATOM 714 C C . ASN A 1 88 ? 6.912 8.456 -18.867 1.00 92.19 88 ASN A C 1
ATOM 716 O O . ASN A 1 88 ? 7.047 7.546 -18.053 1.00 92.19 88 ASN A O 1
ATOM 720 N N . ALA A 1 89 ? 7.789 8.661 -19.852 1.00 93.31 89 ALA A N 1
ATOM 721 C CA . ALA A 1 89 ? 8.931 7.783 -20.108 1.00 93.31 89 ALA A CA 1
ATOM 722 C C . ALA A 1 89 ? 10.008 7.805 -19.001 1.00 93.31 89 ALA A C 1
ATOM 724 O O . ALA A 1 89 ? 10.875 6.928 -18.983 1.00 93.31 89 ALA A O 1
ATOM 725 N N . ASP A 1 90 ? 9.966 8.787 -18.094 1.00 95.06 90 ASP A N 1
ATOM 726 C CA . ASP A 1 90 ? 10.885 8.881 -16.957 1.00 95.06 90 ASP A CA 1
ATOM 727 C C . ASP A 1 90 ? 10.412 8.090 -15.735 1.00 95.06 90 ASP A C 1
ATOM 729 O O . ASP A 1 90 ? 11.193 7.897 -14.802 1.00 95.06 90 ASP A O 1
ATOM 733 N N . GLU A 1 91 ? 9.164 7.621 -15.726 1.00 95.25 91 GLU A N 1
ATOM 734 C CA . GLU A 1 91 ? 8.557 6.928 -14.594 1.00 95.25 91 GLU A CA 1
ATOM 735 C C . GLU A 1 91 ? 8.352 5.448 -14.907 1.00 95.25 91 GLU A C 1
ATOM 737 O O . GLU A 1 91 ? 7.914 5.057 -15.992 1.00 95.25 91 GLU A O 1
ATOM 742 N N . SER A 1 92 ? 8.697 4.588 -13.952 1.00 96.94 92 SER A N 1
ATOM 743 C CA . SER A 1 92 ? 8.548 3.143 -14.106 1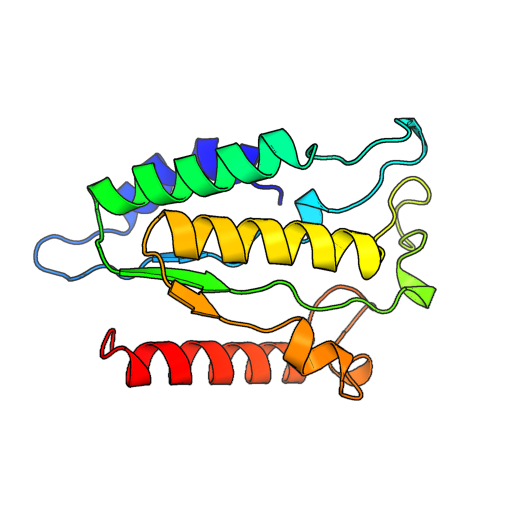.00 96.94 92 SER A CA 1
ATOM 744 C C . SER A 1 92 ? 8.088 2.476 -12.818 1.00 96.94 92 SER A C 1
ATOM 746 O O . SER A 1 92 ? 8.619 2.748 -11.741 1.00 96.94 92 SER A O 1
ATOM 748 N N . TYR A 1 93 ? 7.148 1.545 -12.953 1.00 97.44 93 TYR A N 1
ATOM 749 C CA . TYR A 1 93 ? 6.708 0.657 -11.883 1.00 97.44 93 TYR A CA 1
ATOM 750 C C . TYR A 1 93 ? 7.178 -0.759 -12.184 1.00 97.44 93 TYR A C 1
ATOM 752 O O . TYR A 1 93 ? 6.812 -1.332 -13.213 1.00 97.44 93 TYR A O 1
ATOM 760 N N . SER A 1 94 ? 7.939 -1.331 -11.254 1.00 97.25 94 SER A N 1
ATOM 761 C CA . SER A 1 94 ? 8.310 -2.742 -11.267 1.00 97.25 94 SER A CA 1
ATOM 762 C C . SER A 1 94 ? 7.686 -3.462 -10.075 1.00 97.25 94 SER A C 1
ATOM 764 O O . SER A 1 94 ? 7.514 -2.894 -8.994 1.00 97.25 94 SER A O 1
ATOM 766 N N . ASN A 1 95 ? 7.372 -4.741 -10.255 1.00 98.06 95 ASN A N 1
ATOM 767 C CA . ASN A 1 95 ? 6.837 -5.586 -9.192 1.00 98.06 95 ASN A CA 1
ATOM 768 C C . ASN A 1 95 ? 7.869 -5.845 -8.092 1.00 98.06 95 ASN A C 1
ATOM 770 O O . ASN A 1 95 ? 7.488 -6.049 -6.946 1.00 98.06 95 ASN A O 1
ATOM 774 N N . GLU A 1 96 ? 9.163 -5.803 -8.412 1.00 97.44 96 GLU A N 1
ATOM 775 C CA . GLU A 1 96 ? 10.234 -5.869 -7.414 1.00 97.44 96 GLU A CA 1
ATOM 776 C C . GLU A 1 96 ? 10.177 -4.668 -6.460 1.00 97.44 96 GLU A C 1
ATOM 778 O O . GLU A 1 96 ? 10.144 -4.839 -5.240 1.00 97.44 96 GLU A O 1
ATOM 783 N N . ASN A 1 97 ? 10.079 -3.456 -7.014 1.00 97.38 97 ASN A N 1
ATOM 784 C CA . ASN A 1 97 ? 10.001 -2.233 -6.226 1.00 97.38 97 ASN A CA 1
ATOM 785 C C . ASN A 1 97 ? 8.696 -2.179 -5.435 1.00 97.38 97 ASN A C 1
ATOM 787 O O . ASN A 1 97 ? 8.725 -1.977 -4.226 1.00 97.38 97 ASN A O 1
ATOM 791 N N . ILE A 1 98 ? 7.555 -2.448 -6.074 1.00 98.50 98 ILE A N 1
ATOM 792 C CA . ILE A 1 98 ? 6.258 -2.482 -5.384 1.00 98.50 98 ILE A CA 1
ATOM 793 C C . ILE A 1 98 ? 6.278 -3.490 -4.234 1.00 98.50 98 ILE A C 1
ATOM 795 O O . ILE A 1 98 ? 5.819 -3.163 -3.141 1.00 98.50 98 ILE A O 1
ATOM 799 N N . LYS A 1 99 ? 6.861 -4.680 -4.431 1.00 98.50 99 LYS A N 1
ATOM 800 C CA . LYS A 1 99 ? 7.004 -5.672 -3.362 1.00 98.50 99 LYS A CA 1
ATOM 801 C C . LYS A 1 99 ? 7.813 -5.127 -2.186 1.00 98.50 99 LYS A C 1
ATOM 803 O O . LYS A 1 99 ? 7.412 -5.322 -1.044 1.00 98.50 99 LYS A O 1
ATOM 808 N N . ASN A 1 100 ? 8.912 -4.416 -2.442 1.00 98.56 100 ASN A N 1
ATOM 809 C CA . ASN A 1 100 ? 9.708 -3.796 -1.382 1.00 98.56 100 ASN A CA 1
ATOM 810 C C . ASN A 1 100 ? 8.886 -2.779 -0.564 1.00 98.56 100 ASN A C 1
ATOM 812 O O . ASN A 1 100 ? 8.889 -2.827 0.664 1.00 98.56 100 ASN A O 1
ATOM 816 N N . TYR A 1 101 ? 8.121 -1.905 -1.224 1.00 98.75 101 TYR A N 1
ATOM 817 C CA . TYR A 1 101 ? 7.267 -0.930 -0.530 1.00 98.75 101 TYR A CA 1
ATOM 818 C C . TYR A 1 101 ? 6.106 -1.613 0.203 1.00 98.75 101 TYR A C 1
ATOM 820 O O . TYR A 1 101 ? 5.811 -1.253 1.340 1.00 98.75 101 TYR A O 1
ATOM 828 N N . ASN A 1 102 ? 5.500 -2.649 -0.380 1.00 98.81 102 ASN A N 1
ATOM 829 C CA . ASN A 1 102 ? 4.473 -3.461 0.275 1.00 98.81 102 ASN A CA 1
ATOM 830 C C . ASN A 1 102 ? 4.996 -4.099 1.574 1.00 98.81 102 ASN A C 1
ATOM 832 O O . ASN A 1 102 ? 4.340 -4.025 2.611 1.00 98.81 102 ASN A O 1
ATOM 836 N N . GLU A 1 103 ? 6.209 -4.655 1.544 1.00 98.81 103 GLU A N 1
ATOM 837 C CA . GLU A 1 103 ? 6.867 -5.217 2.727 1.00 98.81 103 GLU A CA 1
ATOM 838 C C . GLU A 1 103 ? 7.195 -4.154 3.783 1.00 98.81 103 GLU A C 1
ATOM 840 O O . GLU A 1 103 ? 7.111 -4.435 4.978 1.00 98.81 103 GLU A O 1
ATOM 845 N N . ILE A 1 104 ? 7.520 -2.921 3.376 1.00 98.88 104 ILE A N 1
ATOM 846 C CA . ILE A 1 104 ? 7.683 -1.803 4.316 1.00 98.88 104 ILE A CA 1
ATOM 847 C C . ILE A 1 104 ? 6.361 -1.498 5.024 1.00 98.88 104 ILE A C 1
ATOM 849 O O . ILE A 1 104 ? 6.366 -1.366 6.249 1.00 98.88 104 ILE A O 1
ATOM 853 N N . ILE A 1 105 ? 5.238 -1.425 4.298 1.00 98.88 105 ILE A N 1
ATOM 854 C CA . ILE A 1 105 ? 3.914 -1.204 4.904 1.00 98.88 105 ILE A CA 1
ATOM 855 C C . ILE A 1 105 ? 3.610 -2.328 5.896 1.00 98.88 105 ILE A C 1
ATOM 857 O O . ILE A 1 105 ? 3.327 -2.053 7.059 1.00 98.88 105 ILE A O 1
ATOM 861 N N . LYS A 1 106 ? 3.725 -3.584 5.454 1.00 98.88 106 LYS A N 1
ATOM 862 C CA . LYS A 1 106 ? 3.430 -4.781 6.249 1.00 98.88 106 LYS A CA 1
ATOM 863 C C . LYS A 1 106 ? 4.223 -4.829 7.552 1.00 98.88 106 LYS A C 1
ATOM 865 O O . LYS A 1 106 ? 3.626 -4.926 8.620 1.00 98.88 106 LYS A O 1
ATOM 870 N N . LYS A 1 107 ? 5.551 -4.693 7.475 1.00 98.81 107 LYS A N 1
ATOM 871 C CA . LYS A 1 107 ? 6.429 -4.697 8.657 1.00 98.81 107 LYS A CA 1
ATOM 872 C C . LYS A 1 107 ? 6.147 -3.525 9.584 1.00 98.81 107 LYS A C 1
ATOM 874 O O . LYS A 1 107 ? 6.146 -3.698 10.792 1.00 98.81 107 LYS A O 1
ATOM 879 N N . THR A 1 108 ? 5.883 -2.342 9.032 1.00 98.81 108 THR A N 1
ATOM 880 C CA . THR A 1 108 ? 5.557 -1.168 9.854 1.00 98.81 108 THR A CA 1
ATOM 881 C C . THR A 1 108 ? 4.215 -1.349 10.561 1.00 98.81 108 THR A C 1
ATOM 883 O O . THR A 1 108 ? 4.097 -0.993 11.726 1.00 98.81 108 THR A O 1
ATOM 886 N N . CYS A 1 109 ? 3.220 -1.951 9.903 1.00 98.69 109 CYS A N 1
ATOM 887 C CA . CYS A 1 109 ? 1.950 -2.294 10.541 1.00 98.69 109 CYS A CA 1
ATOM 888 C C . CYS A 1 109 ? 2.146 -3.313 11.668 1.00 98.69 109 CYS A C 1
ATOM 890 O O . CYS A 1 109 ? 1.594 -3.123 12.745 1.00 98.69 109 CYS A O 1
ATOM 892 N N . GLU A 1 110 ? 2.965 -4.345 11.459 1.00 98.44 110 GLU A N 1
ATOM 893 C CA . GLU A 1 110 ? 3.293 -5.335 12.492 1.00 98.44 110 GLU A CA 1
ATOM 894 C C . GLU A 1 110 ? 4.023 -4.698 13.691 1.00 98.44 110 GLU A C 1
ATOM 896 O O . GLU A 1 110 ? 3.598 -4.877 14.831 1.00 98.44 110 GLU A O 1
ATOM 901 N N . GLU A 1 111 ? 5.057 -3.883 13.438 1.00 98.50 111 GLU A N 1
ATOM 902 C CA . GLU A 1 111 ? 5.797 -3.118 14.459 1.00 98.50 111 GLU A CA 1
ATOM 903 C C . GLU A 1 111 ? 4.864 -2.195 15.270 1.00 98.50 111 GLU A C 1
ATOM 905 O O . GLU A 1 111 ? 5.009 -2.055 16.485 1.00 98.50 111 GLU A O 1
ATOM 910 N N . GLU A 1 112 ? 3.878 -1.588 14.607 1.00 98.19 112 GLU A N 1
ATOM 911 C CA . GLU A 1 112 ? 2.943 -0.627 15.188 1.00 98.19 112 GLU A CA 1
ATOM 912 C C . GLU A 1 112 ? 1.571 -1.236 15.539 1.00 98.19 112 GLU A C 1
ATOM 914 O O . GLU A 1 112 ? 0.618 -0.502 15.800 1.00 98.19 112 GLU A O 1
ATOM 919 N N . ASN A 1 113 ? 1.414 -2.560 15.579 1.00 97.19 113 ASN A N 1
ATOM 920 C CA . ASN A 1 113 ? 0.128 -3.209 15.886 1.00 97.19 113 ASN A CA 1
ATOM 921 C C . ASN A 1 113 ? -1.077 -2.635 15.094 1.00 97.19 113 ASN A C 1
ATOM 923 O O . ASN A 1 113 ? -2.173 -2.479 15.638 1.00 97.19 113 ASN A O 1
ATOM 927 N N . ALA A 1 114 ? -0.865 -2.266 13.831 1.00 98.50 114 ALA A N 1
ATOM 928 C CA . ALA A 1 114 ? -1.914 -1.920 12.881 1.00 98.50 114 ALA A CA 1
ATOM 929 C C . ALA A 1 114 ? -2.230 -3.136 12.001 1.00 98.50 114 ALA A C 1
ATOM 931 O O . ALA A 1 114 ? -1.403 -4.030 11.819 1.00 98.50 114 ALA A O 1
ATOM 932 N N . GLU A 1 115 ? -3.432 -3.178 11.439 1.00 98.62 115 GLU A N 1
ATOM 933 C CA . GLU A 1 115 ? -3.839 -4.291 10.587 1.00 98.62 115 GLU A CA 1
ATOM 934 C C . GLU A 1 115 ? -3.342 -4.098 9.151 1.00 98.62 115 GLU A C 1
ATOM 936 O O . GLU A 1 115 ? -3.329 -2.984 8.625 1.00 98.62 115 GLU A O 1
ATOM 941 N N . PHE A 1 116 ? -2.976 -5.197 8.492 1.00 98.75 116 PHE A N 1
ATOM 942 C CA . PHE A 1 116 ? -2.508 -5.200 7.108 1.00 98.75 116 PHE A CA 1
ATOM 943 C C . PHE A 1 116 ? -3.268 -6.238 6.279 1.00 98.75 116 PHE A C 1
ATOM 945 O O . PHE A 1 116 ? -3.344 -7.410 6.652 1.00 98.75 116 PHE A O 1
ATOM 952 N N . VAL A 1 117 ? -3.809 -5.815 5.137 1.00 98.62 117 VAL A N 1
ATOM 953 C CA . VAL A 1 117 ? -4.498 -6.683 4.175 1.00 98.62 117 VAL A CA 1
ATOM 954 C C . VAL A 1 117 ? -3.515 -7.079 3.078 1.00 98.62 117 VAL A C 1
ATOM 956 O O . VAL A 1 117 ? -3.117 -6.246 2.269 1.00 98.62 117 VAL A O 1
ATOM 959 N N . GLU A 1 118 ? -3.123 -8.350 3.022 1.00 97.94 118 GLU A N 1
ATOM 960 C CA . GLU A 1 118 ? -2.203 -8.840 1.990 1.00 97.94 118 GLU A CA 1
ATOM 961 C C . GLU A 1 118 ? -2.900 -8.951 0.624 1.00 97.94 118 GLU A C 1
ATOM 963 O O . GLU A 1 118 ? -3.775 -9.799 0.439 1.00 97.94 118 GLU A O 1
ATOM 968 N N . ILE A 1 119 ? -2.471 -8.133 -0.341 1.00 98.44 119 ILE A N 1
ATOM 969 C CA . ILE A 1 119 ? -2.967 -8.136 -1.728 1.00 98.44 119 ILE A CA 1
ATOM 970 C C . ILE A 1 119 ? -1.888 -8.634 -2.694 1.00 98.44 119 ILE A C 1
ATOM 972 O O . ILE A 1 119 ? -2.166 -9.495 -3.535 1.00 98.44 119 ILE A O 1
ATOM 976 N N . PHE A 1 120 ? -0.654 -8.133 -2.561 1.00 98.38 120 PHE A N 1
ATOM 977 C CA . PHE A 1 120 ? 0.426 -8.364 -3.520 1.00 98.38 120 PHE A CA 1
ATOM 978 C C . PHE A 1 120 ? 0.699 -9.854 -3.724 1.00 98.38 120 PHE A C 1
ATOM 980 O O . PHE A 1 120 ? 0.607 -10.369 -4.841 1.00 98.38 120 PHE A O 1
ATOM 987 N N . ASP A 1 121 ? 0.985 -10.563 -2.629 1.00 96.88 121 ASP A N 1
ATOM 988 C CA . ASP A 1 121 ? 1.375 -11.973 -2.682 1.00 96.88 121 ASP A CA 1
ATOM 989 C C . ASP A 1 121 ? 0.225 -12.886 -3.126 1.00 96.88 121 ASP A C 1
ATOM 991 O O . ASP A 1 121 ? 0.475 -13.973 -3.657 1.00 96.88 121 ASP A O 1
ATOM 995 N N . LYS A 1 122 ? -1.030 -12.465 -2.920 1.00 95.81 122 LYS A N 1
ATOM 996 C CA . LYS A 1 122 ? -2.212 -13.189 -3.406 1.00 95.81 122 LYS A CA 1
ATOM 997 C C . LYS A 1 122 ? -2.365 -13.037 -4.914 1.00 95.81 122 LYS A C 1
ATOM 999 O O . LYS A 1 122 ? -2.611 -14.018 -5.610 1.00 95.81 122 LYS A O 1
ATOM 1004 N N . TRP A 1 123 ? -2.201 -11.819 -5.424 1.00 97.62 123 TRP A N 1
ATOM 1005 C CA . TRP A 1 123 ? -2.425 -11.514 -6.834 1.00 97.62 123 TRP A CA 1
ATOM 1006 C C . TRP A 1 123 ? -1.286 -12.002 -7.718 1.00 97.62 123 TRP A C 1
ATOM 1008 O O . TRP A 1 123 ? -1.557 -12.605 -8.752 1.00 97.62 123 TRP A O 1
ATOM 1018 N N . IL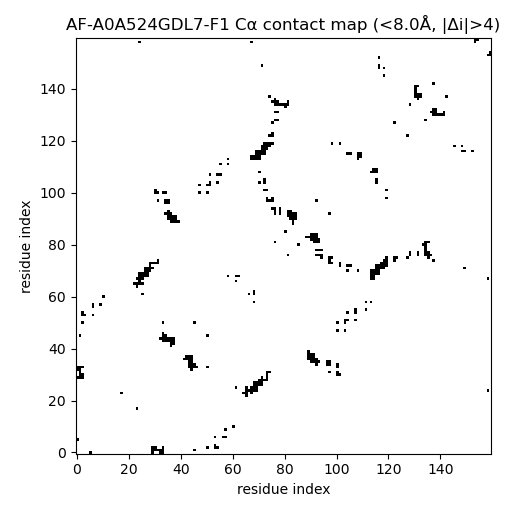E A 1 124 ? -0.028 -11.837 -7.299 1.00 95.56 124 ILE A N 1
ATOM 1019 C CA . ILE A 1 124 ? 1.138 -12.227 -8.109 1.00 95.56 124 ILE A CA 1
ATOM 1020 C C . ILE A 1 124 ? 1.175 -13.736 -8.426 1.00 95.56 124 ILE A C 1
ATOM 1022 O O . ILE A 1 124 ? 1.814 -14.154 -9.386 1.00 95.56 124 ILE A O 1
ATOM 1026 N N . LYS A 1 125 ? 0.473 -14.558 -7.633 1.00 92.44 125 LYS A N 1
ATOM 1027 C CA . LYS A 1 125 ? 0.323 -16.014 -7.820 1.00 92.44 125 LYS A CA 1
ATOM 1028 C C . LYS A 1 125 ? -0.882 -16.398 -8.691 1.00 92.44 125 LYS A C 1
ATOM 1030 O O . LYS A 1 125 ? -1.168 -17.581 -8.848 1.00 92.44 125 LYS A O 1
ATOM 1035 N N . SER A 1 126 ? -1.609 -15.416 -9.213 1.00 91.69 126 SER A N 1
ATOM 1036 C CA . SER A 1 126 ? -2.813 -15.580 -10.030 1.00 91.69 126 SER A CA 1
ATOM 1037 C C . SER A 1 126 ? -2.653 -14.880 -11.379 1.00 91.69 126 SER A C 1
ATOM 1039 O O . SER A 1 126 ? -1.682 -14.154 -11.592 1.00 91.69 126 SER A O 1
ATOM 1041 N N . ASP A 1 127 ? -3.621 -15.051 -12.279 1.00 91.31 127 ASP A N 1
ATOM 1042 C CA . ASP A 1 127 ? -3.680 -14.273 -13.518 1.00 91.31 127 ASP A CA 1
ATOM 1043 C C . ASP A 1 127 ? -4.216 -12.855 -13.247 1.00 91.31 127 ASP A C 1
ATOM 1045 O O . ASP A 1 127 ? -5.372 -12.517 -13.495 1.00 91.31 127 ASP A O 1
ATOM 1049 N N . TYR A 1 128 ? -3.391 -12.038 -12.588 1.00 96.38 128 TYR A N 1
ATOM 1050 C CA . TYR A 1 128 ? -3.796 -10.731 -12.070 1.00 96.38 128 TYR A CA 1
ATOM 1051 C C . TYR A 1 128 ? -3.859 -9.639 -13.138 1.00 96.38 128 TYR A C 1
ATOM 1053 O O . TYR A 1 128 ? -4.394 -8.568 -12.865 1.00 96.38 128 TYR A O 1
ATOM 1061 N N . LYS A 1 129 ? -3.292 -9.860 -14.329 1.00 97.38 129 LYS A N 1
ATOM 1062 C CA . LYS A 1 129 ? -3.230 -8.823 -15.369 1.00 97.38 129 LYS A CA 1
ATOM 1063 C C . LYS A 1 129 ? -4.624 -8.418 -15.842 1.00 97.38 129 LYS A C 1
ATOM 1065 O O . LYS A 1 129 ? -4.876 -7.230 -16.008 1.00 97.38 129 LYS A O 1
ATOM 1070 N N . ASP A 1 130 ? -5.543 -9.378 -15.913 1.00 96.81 130 ASP A N 1
ATOM 1071 C CA . ASP A 1 130 ? -6.961 -9.155 -16.219 1.00 96.81 130 ASP A CA 1
ATOM 1072 C C . ASP A 1 130 ? -7.718 -8.412 -15.106 1.00 96.81 130 ASP A C 1
ATOM 1074 O O . ASP A 1 130 ? -8.884 -8.050 -15.269 1.00 96.81 130 ASP A O 1
ATOM 1078 N N . LEU A 1 131 ? -7.082 -8.176 -13.954 1.00 98.00 131 LEU A N 1
ATOM 1079 C CA . LEU A 1 131 ? -7.611 -7.336 -12.880 1.00 98.00 131 LEU A CA 1
ATOM 1080 C C . LEU A 1 131 ? -7.185 -5.871 -13.024 1.00 98.00 131 LEU A C 1
ATOM 1082 O O . LEU A 1 131 ? -7.586 -5.063 -12.188 1.00 98.00 131 LEU A O 1
ATOM 1086 N N . LEU A 1 132 ? -6.389 -5.522 -14.040 1.00 98.00 132 LEU A N 1
ATOM 1087 C CA . LEU A 1 132 ? -5.839 -4.185 -14.257 1.00 98.00 132 LEU A CA 1
ATOM 1088 C C . LEU A 1 132 ? -6.409 -3.562 -15.538 1.00 98.00 132 LEU A C 1
ATOM 1090 O O . LEU A 1 132 ? -6.488 -4.211 -16.576 1.00 98.00 132 LEU A O 1
ATOM 1094 N N . GLU A 1 133 ? -6.776 -2.286 -15.476 1.00 96.81 133 GLU A N 1
ATOM 1095 C CA . GLU A 1 133 ? -7.318 -1.533 -16.616 1.00 96.81 133 GLU A CA 1
ATOM 1096 C C . GLU A 1 133 ? -6.191 -1.146 -17.590 1.00 96.81 133 GLU A C 1
ATOM 1098 O O . GLU A 1 133 ? -6.151 -1.513 -18.769 1.00 96.81 133 GLU A O 1
ATOM 1103 N N . ASP A 1 134 ? -5.189 -0.448 -17.060 1.00 94.88 134 ASP A N 1
ATOM 1104 C CA . ASP A 1 134 ? -4.078 0.119 -17.820 1.00 94.88 134 ASP A CA 1
ATOM 1105 C C . ASP A 1 134 ? -2.728 -0.564 -17.545 1.00 94.88 134 ASP A C 1
ATOM 1107 O O . ASP A 1 134 ? -1.692 -0.140 -18.055 1.00 94.88 134 ASP A O 1
ATOM 1111 N N . GLY A 1 135 ? -2.745 -1.660 -16.784 1.00 96.62 135 GLY A N 1
ATOM 1112 C CA . GLY A 1 135 ? -1.549 -2.336 -16.284 1.00 96.62 135 GLY A CA 1
ATOM 1113 C C . GLY A 1 135 ? -1.061 -1.807 -14.933 1.00 96.62 135 GLY A C 1
ATOM 1114 O O . GLY A 1 135 ? -0.142 -2.397 -14.375 1.00 96.62 135 GLY A O 1
ATOM 1115 N N . LEU A 1 136 ? -1.686 -0.762 -14.380 1.00 96.69 136 LEU A N 1
ATOM 1116 C CA . LEU A 1 136 ? -1.377 -0.197 -13.064 1.00 96.69 136 LEU A CA 1
ATOM 1117 C C . LEU A 1 136 ? -2.606 -0.199 -12.146 1.00 96.69 136 LEU A C 1
ATOM 1119 O O . LEU A 1 136 ? -2.559 -0.720 -11.029 1.00 96.69 136 LEU A O 1
ATOM 1123 N N . HIS A 1 137 ? -3.709 0.369 -12.624 1.00 97.06 137 HIS A N 1
ATOM 1124 C CA . HIS A 1 137 ? -4.918 0.580 -11.841 1.00 97.06 137 HIS A CA 1
ATOM 1125 C C . HIS A 1 137 ? -5.821 -0.658 -11.864 1.00 97.06 137 HIS A C 1
ATOM 1127 O O . HIS A 1 137 ? -6.122 -1.163 -12.950 1.00 97.06 137 HIS A O 1
ATOM 1133 N N . PRO A 1 138 ? -6.312 -1.135 -10.704 1.00 98.00 138 PRO A N 1
ATOM 1134 C CA . PRO A 1 138 ? -7.322 -2.181 -10.670 1.00 98.00 138 PRO A CA 1
ATOM 1135 C C . PRO A 1 138 ? -8.588 -1.779 -11.438 1.00 98.00 138 PRO A C 1
ATOM 1137 O O . PRO A 1 138 ? -9.126 -0.691 -11.230 1.00 98.00 138 PRO A O 1
ATOM 1140 N N . ASN A 1 139 ? -9.098 -2.671 -12.285 1.00 98.38 139 ASN A N 1
ATOM 1141 C CA . ASN A 1 139 ? -10.399 -2.516 -12.940 1.00 98.38 139 ASN A CA 1
ATOM 1142 C C . ASN A 1 139 ? -11.547 -2.891 -11.980 1.00 98.38 139 ASN A C 1
ATOM 1144 O O . ASN A 1 139 ? -11.332 -3.114 -10.784 1.00 98.38 139 ASN A O 1
ATOM 1148 N N . SER A 1 140 ? -12.789 -2.976 -12.463 1.00 98.31 140 SER A N 1
ATOM 1149 C CA . SER A 1 140 ? -13.939 -3.322 -11.609 1.00 98.31 140 SER A CA 1
ATOM 1150 C C . SER A 1 140 ? -13.790 -4.676 -10.899 1.00 98.31 140 SER A C 1
ATOM 1152 O O . SER A 1 140 ? -14.129 -4.785 -9.720 1.00 98.31 140 SER A O 1
ATOM 1154 N N . ASN A 1 141 ? -13.241 -5.692 -11.573 1.00 98.12 141 ASN A N 1
ATOM 1155 C CA . ASN A 1 141 ? -13.005 -7.008 -10.973 1.00 98.12 141 ASN A CA 1
ATOM 1156 C C . ASN A 1 141 ? -11.852 -6.969 -9.962 1.00 98.12 141 ASN A C 1
ATOM 1158 O O . ASN A 1 141 ? -11.953 -7.577 -8.896 1.00 98.12 141 ASN A O 1
ATOM 1162 N N . GLY A 1 142 ? -10.785 -6.222 -10.260 1.00 98.25 142 GLY A N 1
ATOM 1163 C CA . GLY A 1 142 ? -9.689 -5.986 -9.322 1.00 98.25 142 GLY A CA 1
ATOM 1164 C C . GLY A 1 142 ? -10.159 -5.287 -8.044 1.00 98.25 142 GLY A C 1
ATOM 1165 O O . GLY A 1 142 ? -9.908 -5.775 -6.943 1.00 98.25 142 GLY A O 1
ATOM 1166 N N . ASN A 1 143 ? -10.925 -4.200 -8.174 1.00 98.44 143 ASN A N 1
ATOM 1167 C CA . ASN A 1 143 ? -11.504 -3.489 -7.029 1.00 98.44 143 ASN A CA 1
ATOM 1168 C C . ASN A 1 143 ? -12.451 -4.377 -6.213 1.00 98.44 143 ASN A C 1
ATOM 1170 O O . ASN A 1 143 ? -12.418 -4.332 -4.985 1.00 98.44 143 ASN A O 1
ATOM 1174 N N . LYS A 1 144 ? -13.259 -5.219 -6.872 1.00 98.44 144 LYS A N 1
ATOM 1175 C CA . LYS A 1 144 ? -14.123 -6.183 -6.180 1.00 98.44 144 LYS A CA 1
ATOM 1176 C C . LYS A 1 144 ? -13.313 -7.150 -5.309 1.00 98.44 144 LYS A C 1
ATOM 1178 O O . LYS A 1 144 ? -13.667 -7.341 -4.151 1.00 98.44 144 LYS A O 1
ATOM 1183 N N . LYS A 1 145 ? -12.211 -7.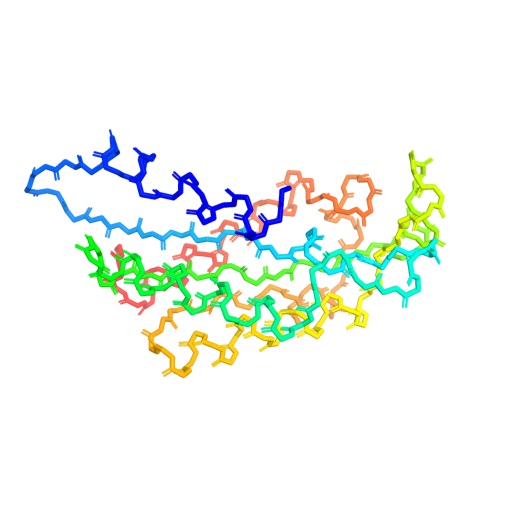703 -5.827 1.00 98.06 145 LYS A N 1
ATOM 1184 C CA . LYS A 1 145 ? -11.331 -8.586 -5.043 1.00 98.06 145 LYS A CA 1
ATOM 1185 C C . LYS A 1 145 ? -10.687 -7.861 -3.861 1.00 98.06 145 LYS A C 1
ATOM 1187 O O . LYS A 1 145 ? -10.653 -8.414 -2.770 1.00 98.06 145 LYS A O 1
ATOM 1192 N N . ILE A 1 146 ? -10.218 -6.623 -4.044 1.00 98.50 146 ILE A N 1
ATOM 1193 C CA . ILE A 1 146 ? -9.684 -5.814 -2.931 1.00 98.50 146 ILE A CA 1
ATOM 1194 C C . ILE A 1 146 ? -10.764 -5.602 -1.863 1.00 98.50 146 ILE A C 1
ATOM 1196 O O . ILE A 1 146 ? -10.495 -5.768 -0.677 1.00 98.50 146 ILE A O 1
ATOM 1200 N N . PHE A 1 147 ? -11.991 -5.271 -2.269 1.00 98.50 147 PHE A N 1
ATOM 1201 C CA . PHE A 1 147 ? -13.111 -5.104 -1.345 1.00 98.50 147 PHE A CA 1
ATOM 1202 C C . PHE A 1 147 ? -13.394 -6.375 -0.534 1.00 98.50 147 PHE A C 1
ATOM 1204 O O . PHE A 1 147 ? -13.571 -6.280 0.679 1.00 98.50 147 PHE A O 1
ATOM 1211 N N . GLU A 1 148 ? -13.430 -7.541 -1.181 1.00 98.44 148 GLU A N 1
ATOM 1212 C CA . GLU A 1 148 ? -13.651 -8.832 -0.515 1.00 98.44 148 GLU A CA 1
ATOM 1213 C C . GLU A 1 148 ? -12.564 -9.100 0.536 1.00 98.44 148 GLU A C 1
ATOM 1215 O O . GLU A 1 148 ? -12.885 -9.371 1.690 1.00 98.44 148 GLU A O 1
ATOM 1220 N N . GLU A 1 149 ? -11.294 -8.889 0.185 1.00 98.25 149 GLU A N 1
ATOM 1221 C CA . GLU A 1 149 ? -10.155 -9.069 1.092 1.00 98.25 149 GLU A CA 1
ATOM 1222 C C . GLU A 1 149 ? -10.189 -8.127 2.304 1.00 98.25 149 GLU A C 1
ATOM 1224 O O . GLU A 1 149 ? -9.968 -8.540 3.445 1.00 98.25 149 GLU A O 1
ATOM 1229 N N . VAL A 1 150 ? -10.510 -6.851 2.073 1.00 98.62 150 VAL A N 1
ATOM 1230 C CA . VAL A 1 150 ? -10.661 -5.867 3.151 1.00 98.62 150 VAL A CA 1
ATOM 1231 C C . VAL A 1 150 ? -11.839 -6.246 4.048 1.00 98.62 150 VAL A C 1
ATOM 1233 O O . VAL A 1 150 ? -11.699 -6.263 5.268 1.00 98.62 150 VAL A O 1
ATOM 1236 N N . LYS A 1 151 ? -12.996 -6.578 3.466 1.00 98.50 151 LYS A N 1
ATOM 1237 C CA . LYS A 1 151 ? -14.203 -6.956 4.210 1.00 98.50 151 LYS A CA 1
ATOM 1238 C C . LYS A 1 151 ? -13.960 -8.183 5.090 1.00 98.50 151 LYS A C 1
ATOM 1240 O O . LYS A 1 151 ? -14.327 -8.160 6.265 1.00 98.50 151 LYS A O 1
ATOM 1245 N N . ASP A 1 152 ? -13.349 -9.227 4.540 1.00 98.31 152 ASP A N 1
ATOM 1246 C CA . ASP A 1 152 ? -13.082 -10.470 5.262 1.00 98.31 152 ASP A CA 1
ATOM 1247 C C . ASP A 1 152 ? -12.133 -10.231 6.442 1.00 98.31 152 ASP A C 1
ATOM 1249 O O . ASP A 1 152 ? -12.383 -10.721 7.549 1.00 98.31 152 ASP A O 1
ATOM 1253 N N . LEU A 1 153 ? -11.099 -9.399 6.256 1.00 98.31 153 LEU A N 1
ATOM 1254 C CA . LEU A 1 153 ? -10.224 -8.993 7.352 1.00 98.31 153 LEU A CA 1
ATOM 1255 C C . LEU A 1 153 ? -10.999 -8.236 8.437 1.00 98.31 153 LEU A C 1
ATOM 1257 O O . LEU A 1 153 ? -10.902 -8.605 9.610 1.00 98.31 153 LEU A O 1
ATOM 1261 N N . LEU A 1 154 ? -11.801 -7.232 8.065 1.00 98.00 154 LEU A N 1
ATOM 1262 C CA . LEU A 1 154 ? -12.576 -6.434 9.022 1.00 98.00 154 LEU A CA 1
ATOM 1263 C C . LEU A 1 154 ? -13.525 -7.306 9.863 1.00 98.00 154 LEU A C 1
ATOM 1265 O O . LEU A 1 154 ? -13.583 -7.127 11.080 1.00 98.00 154 LEU A O 1
ATOM 1269 N N . ILE A 1 155 ? -14.204 -8.280 9.246 1.00 98.25 155 ILE A N 1
ATOM 1270 C CA . ILE A 1 155 ? -15.073 -9.237 9.952 1.00 98.25 155 ILE A CA 1
ATOM 1271 C C . ILE A 1 155 ? -14.247 -10.149 10.867 1.00 98.25 155 ILE A C 1
ATOM 1273 O O . ILE A 1 155 ? -14.574 -10.315 12.043 1.00 98.25 155 ILE A O 1
ATOM 1277 N N . SER A 1 156 ? -13.152 -10.732 10.364 1.00 97.88 156 SER A N 1
ATOM 1278 C CA . SER A 1 156 ? -12.324 -11.672 11.138 1.00 97.88 156 SER A CA 1
ATOM 1279 C C . SER A 1 156 ? -11.721 -11.036 12.397 1.00 97.88 156 SER A C 1
ATOM 1281 O O . SER A 1 156 ? -11.608 -11.685 13.439 1.00 97.88 156 SER A O 1
ATOM 1283 N N . LYS A 1 157 ? -11.391 -9.741 12.319 1.00 96.56 157 LYS A N 1
ATOM 1284 C CA . LYS A 1 157 ? -10.852 -8.934 13.417 1.00 96.56 157 LYS A CA 1
ATOM 1285 C C . LYS A 1 157 ? -11.933 -8.295 14.290 1.00 96.56 157 LYS A C 1
ATOM 1287 O O . LYS A 1 157 ? -11.589 -7.618 15.256 1.00 96.56 157 LYS A O 1
ATOM 1292 N N . LYS A 1 158 ? -13.220 -8.516 13.987 1.00 96.19 158 LYS A N 1
ATOM 1293 C CA . LYS A 1 158 ? -14.370 -7.895 14.673 1.00 96.19 158 LYS A CA 1
ATOM 1294 C C . LYS A 1 158 ? -14.276 -6.363 14.691 1.00 96.19 158 LYS A C 1
ATOM 1296 O O . LYS A 1 158 ? -14.621 -5.709 15.675 1.00 96.19 158 LYS A O 1
ATOM 1301 N N . ILE A 1 159 ? -13.739 -5.794 13.611 1.00 95.25 159 ILE A N 1
ATOM 1302 C CA . ILE A 1 159 ? -13.681 -4.346 13.399 1.00 95.25 159 ILE A CA 1
ATOM 1303 C C . ILE A 1 159 ? -15.062 -3.835 12.983 1.00 95.25 159 ILE A C 1
ATOM 1305 O O . ILE A 1 159 ? -15.446 -2.751 13.431 1.00 95.25 159 ILE A O 1
ATOM 1309 N N . ILE A 1 160 ? -15.783 -4.636 12.188 1.00 91.81 160 ILE A N 1
ATOM 1310 C CA . ILE A 1 160 ? -17.194 -4.473 11.809 1.00 91.81 160 ILE A CA 1
ATOM 1311 C C . ILE A 1 160 ? -17.999 -5.730 12.141 1.00 91.81 160 ILE A C 1
ATOM 1313 O O . ILE A 1 160 ? -17.368 -6.798 12.328 1.00 91.81 160 ILE A O 1
#

Solvent-accessible surface area (backbone atoms only — not comparable to full-atom values): 8921 Å² total; per-residue (Å²): 117,40,59,73,65,47,62,76,46,43,63,69,56,49,65,74,68,64,52,92,97,55,89,53,76,48,78,44,82,71,47,64,58,25,34,26,35,28,61,89,73,75,41,47,76,38,48,69,71,57,45,45,51,46,53,51,48,52,51,59,60,43,55,77,72,28,90,46,43,34,38,44,42,42,73,62,54,36,43,95,45,19,67,42,28,90,91,40,80,48,36,27,45,46,57,69,45,41,49,54,49,34,50,44,52,46,52,51,22,60,78,65,76,35,45,66,39,84,35,32,79,62,37,72,77,47,85,44,63,86,24,29,70,70,28,67,50,62,28,75,67,29,48,49,53,52,49,51,54,50,50,52,49,34,48,77,69,63,75,95

Mean predicted aligned error: 2.69 Å

Sequence (160 aa):
EITINLLERFCPETKRRIREGMETVIIFAVGINDSYFMKIRNDFITPPKIFKENIKDLIALSRKVSSKIVFVGLNPVDQSRTTPIPWNADESYSNENIKNYNEIIKKTCEEENAEFVEIFDKWIKSDYKDLLEDGLHPNSNGNKKIFEEVKDLLISKKII

pLDDT: mean 96.66, std 2.37, range [86.62, 98.88]